Protein AF-A0A502Y7S0-F1 (afdb_monomer_lite)

Secondary structure (DSSP, 8-state):
-HHHHHHHHHHHHHHTT--EESSPPEE-TTS-EE--S-EE----HHHHHHHHHHHHHHHHHHHHHHHHHHHHHHHHHHHHHHHHHHHHHHHHHHHTT-------------------SSHHHHHHHHHHHHHTTT--

Radius of gyration: 35.12 Å; chains: 1; bounding box: 78×42×80 Å

pLDDT: mean 72.75, std 15.05, range [30.2, 90.56]

Structure (mmCIF, N/CA/C/O backbone):
data_AF-A0A502Y7S0-F1
#
_entry.id   AF-A0A502Y7S0-F1
#
loop_
_atom_site.group_PDB
_atom_site.id
_atom_site.type_symbol
_atom_site.label_atom_id
_atom_site.label_alt_id
_atom_site.label_comp_id
_atom_site.label_asym_id
_atom_site.label_entity_id
_atom_site.label_seq_id
_atom_site.pdbx_PDB_ins_code
_atom_site.Cartn_x
_atom_site.Cartn_y
_atom_site.Cartn_z
_atom_site.occupancy
_atom_site.B_iso_or_equiv
_atom_site.auth_seq_id
_atom_site.auth_comp_id
_atom_site.auth_asym_id
_atom_site.auth_atom_id
_atom_site.pdbx_PDB_model_num
ATOM 1 N N . VAL A 1 1 ? 11.944 17.940 -19.978 1.00 64.56 1 VAL A N 1
ATOM 2 C CA . VAL A 1 1 ? 11.799 17.324 -18.629 1.00 64.56 1 VAL A CA 1
ATOM 3 C C . VAL A 1 1 ? 10.606 16.369 -18.541 1.00 64.56 1 VAL A C 1
ATOM 5 O O . VAL A 1 1 ? 10.763 15.300 -17.972 1.00 64.56 1 VAL A O 1
ATOM 8 N N . LYS A 1 2 ? 9.449 16.694 -19.136 1.00 82.38 2 LYS A N 1
ATOM 9 C CA . LYS A 1 2 ? 8.222 15.876 -19.057 1.00 82.38 2 LYS A CA 1
ATOM 10 C C . LYS A 1 2 ? 8.365 14.436 -19.589 1.00 82.38 2 LYS A C 1
ATOM 12 O O . LYS A 1 2 ? 7.914 13.499 -18.940 1.00 82.38 2 LYS A O 1
ATOM 17 N N . GLU A 1 3 ? 9.060 14.241 -20.707 1.00 83.56 3 GLU A N 1
ATOM 18 C CA . GLU A 1 3 ? 9.340 12.894 -21.230 1.00 83.56 3 GLU A CA 1
ATOM 19 C C . GLU A 1 3 ? 10.250 12.084 -20.291 1.00 83.56 3 GLU A C 1
ATOM 21 O O . GLU A 1 3 ? 9.960 10.933 -19.986 1.00 83.56 3 GLU A O 1
ATOM 26 N N . ALA A 1 4 ? 11.290 12.709 -19.728 1.00 86.25 4 ALA A N 1
ATOM 27 C CA . ALA A 1 4 ? 12.189 12.049 -18.782 1.00 86.25 4 ALA A CA 1
ATOM 28 C C . ALA A 1 4 ? 11.460 11.567 -17.515 1.00 86.25 4 ALA A C 1
ATOM 30 O O . ALA A 1 4 ? 11.766 10.485 -17.020 1.00 86.25 4 ALA A O 1
ATOM 31 N N . SER A 1 5 ? 10.472 12.318 -17.010 1.00 89.00 5 SER A N 1
ATOM 32 C CA . SER A 1 5 ? 9.621 11.844 -15.907 1.00 89.00 5 SER A CA 1
ATOM 33 C C . SER A 1 5 ? 8.761 10.644 -16.308 1.00 89.00 5 SER A C 1
ATOM 35 O O . SER A 1 5 ? 8.707 9.669 -15.566 1.00 89.00 5 SER A O 1
ATOM 37 N N . ILE A 1 6 ? 8.165 10.672 -17.504 1.00 88.50 6 ILE A N 1
ATOM 38 C CA . ILE A 1 6 ? 7.307 9.595 -18.021 1.00 88.50 6 ILE A CA 1
ATOM 39 C C . ILE A 1 6 ? 8.115 8.296 -18.208 1.00 88.50 6 ILE A C 1
ATOM 41 O O . ILE A 1 6 ? 7.707 7.229 -17.746 1.00 88.50 6 ILE A O 1
ATOM 45 N N . VAL A 1 7 ? 9.318 8.394 -18.780 1.00 88.62 7 VAL A N 1
ATOM 46 C CA . VAL A 1 7 ? 10.242 7.260 -18.940 1.00 88.62 7 VAL A CA 1
ATOM 47 C C . VAL A 1 7 ? 10.799 6.785 -17.590 1.00 88.62 7 VAL A C 1
ATOM 49 O O . VAL A 1 7 ? 10.929 5.580 -17.366 1.00 88.62 7 VAL A O 1
ATOM 52 N N . SER A 1 8 ? 11.098 7.701 -16.660 1.00 88.50 8 SER A N 1
ATOM 53 C CA . SER A 1 8 ? 11.566 7.359 -15.307 1.00 88.50 8 SER A CA 1
ATOM 54 C C . SER A 1 8 ? 10.518 6.560 -14.534 1.00 88.50 8 SER A C 1
ATOM 56 O O . SER A 1 8 ? 10.842 5.541 -13.919 1.00 88.50 8 SER A O 1
ATOM 58 N N . ASP A 1 9 ? 9.257 6.981 -14.592 1.00 89.12 9 ASP A N 1
ATOM 59 C CA . ASP A 1 9 ? 8.168 6.301 -13.898 1.00 89.12 9 ASP A CA 1
ATOM 60 C C . ASP A 1 9 ? 7.853 4.948 -14.530 1.00 89.12 9 ASP A C 1
ATOM 62 O O . ASP A 1 9 ? 7.700 3.960 -13.808 1.00 89.12 9 ASP A O 1
ATOM 66 N N . TRP A 1 10 ? 7.876 4.849 -15.861 1.00 88.75 10 TRP A N 1
ATOM 67 C CA . TRP A 1 10 ? 7.808 3.560 -16.546 1.00 88.75 10 TRP A CA 1
ATOM 68 C C . TRP A 1 10 ? 8.941 2.617 -16.116 1.00 88.75 10 TRP A C 1
ATOM 70 O O . TRP A 1 10 ? 8.684 1.461 -15.779 1.00 88.75 10 TRP A O 1
ATOM 80 N N . SER A 1 11 ? 10.182 3.110 -16.050 1.00 86.19 11 SER A N 1
ATOM 81 C CA . SER A 1 11 ? 11.350 2.315 -15.652 1.00 86.19 11 SER A CA 1
ATOM 82 C C . SER A 1 11 ? 11.233 1.804 -14.212 1.00 86.19 11 SER A C 1
ATOM 84 O O . SER A 1 11 ? 11.467 0.623 -13.954 1.00 86.19 11 SER A O 1
ATOM 86 N N . LYS A 1 12 ? 10.771 2.645 -13.274 1.00 85.19 12 LYS A N 1
ATOM 87 C CA . LYS A 1 12 ? 10.501 2.231 -11.885 1.00 85.19 12 LYS A CA 1
ATOM 88 C C . LYS A 1 12 ? 9.439 1.136 -11.821 1.00 85.19 12 LYS A C 1
ATOM 90 O O . LYS A 1 12 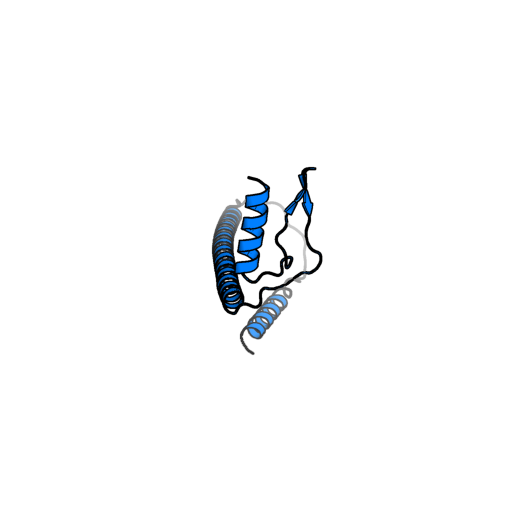? 9.645 0.131 -11.148 1.00 85.19 12 LYS A O 1
ATOM 95 N N . ARG A 1 13 ? 8.321 1.304 -12.532 1.00 82.94 13 ARG A N 1
ATOM 96 C CA . ARG A 1 13 ? 7.236 0.309 -12.584 1.00 82.94 13 ARG A CA 1
ATOM 97 C C . ARG A 1 13 ? 7.722 -1.009 -13.193 1.00 82.94 13 ARG A C 1
ATOM 99 O O . ARG A 1 13 ? 7.451 -2.080 -12.654 1.00 82.94 13 ARG A O 1
ATOM 106 N N . ARG A 1 14 ? 8.538 -0.936 -14.249 1.00 80.88 14 ARG A N 1
ATOM 107 C CA . ARG A 1 14 ? 9.204 -2.096 -14.859 1.00 80.88 14 ARG A CA 1
ATOM 108 C C . ARG A 1 14 ? 10.148 -2.798 -13.880 1.00 80.88 14 ARG A C 1
ATOM 110 O O . ARG A 1 14 ? 10.132 -4.023 -13.796 1.00 80.88 14 ARG A O 1
ATOM 117 N N . ALA A 1 15 ? 10.936 -2.039 -13.120 1.00 77.00 15 ALA A N 1
ATOM 118 C CA . ALA A 1 15 ? 11.869 -2.559 -12.121 1.00 77.00 15 ALA A CA 1
ATOM 119 C C . ALA A 1 15 ? 11.159 -3.211 -10.924 1.00 77.00 15 ALA A C 1
ATOM 121 O O . ALA A 1 15 ? 11.651 -4.202 -10.390 1.00 77.00 15 ALA A O 1
ATOM 122 N N . ARG A 1 16 ? 9.975 -2.715 -10.549 1.00 77.75 16 ARG A N 1
ATOM 123 C CA . ARG A 1 16 ? 9.082 -3.352 -9.565 1.00 77.75 16 ARG A CA 1
ATOM 124 C C . ARG A 1 16 ? 8.385 -4.606 -10.097 1.00 77.75 16 ARG A C 1
ATOM 126 O O . ARG A 1 16 ? 7.644 -5.247 -9.365 1.00 77.75 16 ARG A O 1
ATOM 133 N N . GLY A 1 17 ? 8.586 -4.956 -11.368 1.00 75.06 17 GLY A N 1
ATOM 134 C CA . GLY A 1 17 ? 7.917 -6.089 -11.993 1.00 75.06 17 GLY A CA 1
ATOM 135 C C . GLY A 1 17 ? 6.423 -5.858 -12.221 1.00 75.06 17 GLY A C 1
ATOM 136 O O . GLY A 1 17 ? 5.680 -6.834 -12.321 1.00 75.06 17 GLY A O 1
ATOM 137 N N . GLU A 1 18 ? 5.958 -4.607 -12.292 1.00 80.00 18 GLU A N 1
ATOM 138 C CA . GLU A 1 18 ? 4.585 -4.294 -12.693 1.00 80.00 18 GLU A CA 1
ATOM 139 C C . GLU A 1 18 ? 4.360 -4.629 -14.176 1.00 80.00 18 GLU A C 1
ATOM 141 O O . GLU A 1 18 ? 5.292 -4.725 -14.980 1.00 80.00 18 GLU A O 1
ATOM 146 N N . ARG A 1 19 ? 3.091 -4.797 -14.558 1.00 80.56 19 ARG A N 1
ATOM 147 C CA . ARG A 1 19 ? 2.704 -4.953 -15.961 1.00 80.56 19 ARG A CA 1
ATOM 148 C C . ARG A 1 19 ? 2.706 -3.574 -16.623 1.00 80.56 19 ARG A C 1
ATOM 150 O O . ARG A 1 19 ? 1.788 -2.788 -16.405 1.00 80.56 19 ARG A O 1
ATOM 157 N N . VAL A 1 20 ? 3.725 -3.302 -17.431 1.00 86.19 20 VAL A N 1
ATOM 158 C CA . VAL A 1 20 ? 3.908 -2.049 -18.183 1.00 86.19 20 VAL A CA 1
ATOM 159 C C . VAL A 1 20 ? 4.073 -2.338 -19.680 1.00 86.19 20 VAL A C 1
ATOM 161 O O . VAL A 1 20 ? 4.332 -3.488 -20.039 1.00 86.19 20 VAL A O 1
ATOM 164 N N . PRO A 1 21 ? 3.909 -1.354 -20.581 1.00 85.56 21 PRO A N 1
ATOM 165 C CA . PRO A 1 21 ? 4.268 -1.521 -21.990 1.00 85.56 21 PRO A CA 1
ATOM 166 C C . PRO A 1 21 ? 5.702 -2.056 -22.138 1.00 85.56 21 PRO A C 1
ATOM 168 O O . PRO A 1 21 ? 6.579 -1.677 -21.361 1.00 85.56 21 PRO A O 1
ATOM 171 N N . ILE A 1 22 ? 5.949 -2.968 -23.088 1.00 80.75 22 ILE A N 1
ATOM 172 C CA . ILE A 1 22 ? 7.293 -3.556 -23.291 1.00 80.75 22 ILE A CA 1
ATOM 173 C C . ILE A 1 22 ? 8.324 -2.488 -23.659 1.00 80.75 22 ILE A C 1
ATOM 175 O O . ILE A 1 22 ? 9.483 -2.583 -23.247 1.00 80.75 22 ILE A O 1
ATOM 179 N N . GLU A 1 23 ? 7.889 -1.486 -24.410 1.00 84.00 23 GLU A N 1
ATOM 180 C CA . GLU A 1 23 ? 8.690 -0.341 -24.816 1.00 84.00 23 GLU A CA 1
ATOM 181 C C . GLU A 1 23 ? 8.349 0.870 -23.942 1.00 84.00 23 GLU A C 1
ATOM 183 O O . GLU A 1 23 ? 7.200 0.999 -23.503 1.00 84.00 23 GLU A O 1
ATOM 188 N N . PRO A 1 24 ? 9.332 1.736 -23.640 1.00 88.00 24 PRO A N 1
ATOM 189 C CA . PRO A 1 24 ? 9.076 2.940 -22.869 1.00 88.00 24 PRO A CA 1
ATOM 190 C C . PRO A 1 24 ? 8.123 3.877 -23.627 1.00 88.00 24 PRO A C 1
ATOM 192 O O . PRO A 1 24 ? 8.235 3.999 -24.846 1.00 88.00 24 PRO A O 1
ATOM 195 N N . PRO A 1 25 ? 7.212 4.564 -22.920 1.00 90.12 25 PRO A N 1
ATOM 196 C CA . PRO A 1 25 ? 6.403 5.627 -23.502 1.00 90.12 25 PRO A CA 1
ATOM 197 C C . PRO A 1 25 ? 7.284 6.763 -24.031 1.00 90.12 25 PRO A C 1
ATOM 199 O O . PRO A 1 25 ? 8.228 7.179 -23.355 1.00 90.12 25 PRO A O 1
ATOM 202 N N . SER A 1 26 ? 6.947 7.284 -25.208 1.00 89.75 26 SER A N 1
ATOM 203 C CA . SER A 1 26 ? 7.600 8.450 -25.811 1.00 89.75 26 SER A CA 1
ATOM 204 C C . SER A 1 26 ? 6.626 9.618 -25.920 1.00 89.75 26 SER A C 1
ATOM 206 O O . SER A 1 26 ? 5.407 9.427 -25.980 1.00 89.75 26 SER A O 1
ATOM 208 N N . MET A 1 27 ? 7.155 10.842 -25.911 1.00 90.56 27 MET A N 1
ATOM 209 C CA . MET A 1 27 ? 6.341 12.043 -26.097 1.00 90.56 27 MET A CA 1
ATOM 210 C C . MET A 1 27 ? 6.482 12.544 -27.535 1.00 90.56 27 MET A C 1
ATOM 212 O O . MET A 1 27 ? 7.584 12.806 -28.009 1.00 90.56 27 MET A O 1
ATOM 216 N N . ASN A 1 28 ? 5.358 12.688 -28.228 1.00 87.44 28 ASN A N 1
ATOM 217 C CA . ASN A 1 28 ? 5.306 13.232 -29.578 1.00 87.44 28 ASN A CA 1
ATOM 218 C C . ASN A 1 28 ? 5.509 14.759 -29.557 1.00 87.44 28 ASN A C 1
ATOM 220 O O . ASN A 1 28 ? 5.368 15.422 -28.524 1.00 87.44 28 ASN A O 1
ATOM 224 N N . SER A 1 29 ? 5.813 15.341 -30.718 1.00 85.81 29 SER A N 1
ATOM 225 C CA . SER A 1 29 ? 6.034 16.788 -30.874 1.00 85.81 29 SER A CA 1
ATOM 226 C C . SER A 1 29 ? 4.789 17.640 -30.601 1.00 85.81 29 SER A C 1
ATOM 228 O O . SER A 1 29 ? 4.916 18.815 -30.265 1.00 85.81 29 SER A O 1
ATOM 230 N N . ASP A 1 30 ? 3.599 17.049 -30.699 1.00 88.00 30 ASP A N 1
ATOM 231 C CA . ASP A 1 30 ? 2.307 17.648 -30.344 1.00 88.00 30 ASP A CA 1
ATOM 232 C C . ASP A 1 30 ? 1.989 17.557 -28.835 1.00 88.00 30 ASP A C 1
ATOM 234 O O . ASP A 1 30 ? 0.950 18.032 -28.379 1.00 88.00 30 ASP A O 1
ATOM 238 N N . GLY A 1 31 ? 2.886 16.960 -28.041 1.00 82.88 31 GLY A N 1
ATOM 239 C CA . GLY A 1 31 ? 2.732 16.772 -26.600 1.00 82.88 31 GLY A CA 1
ATOM 240 C C . GLY A 1 31 ? 1.890 15.559 -26.194 1.00 82.88 31 GLY A C 1
ATOM 241 O O . GLY A 1 31 ? 1.677 15.364 -24.992 1.00 82.88 31 GLY A O 1
ATOM 242 N N . SER A 1 32 ? 1.426 14.743 -27.147 1.00 86.12 32 SER A N 1
ATOM 243 C CA . SER A 1 32 ? 0.757 13.468 -26.871 1.00 86.12 32 SER A CA 1
ATOM 244 C C . SER A 1 32 ? 1.763 12.381 -26.465 1.00 86.12 32 SER A C 1
ATOM 246 O O . SER A 1 32 ? 2.955 12.472 -26.762 1.00 86.12 32 SER A O 1
ATOM 248 N N . VAL A 1 33 ? 1.305 11.362 -25.733 1.00 87.44 33 VAL A N 1
ATOM 249 C CA . VAL A 1 33 ? 2.143 10.234 -25.290 1.00 87.44 33 VAL A CA 1
ATOM 250 C C . VAL A 1 33 ? 1.803 9.011 -26.128 1.00 87.44 33 VAL A C 1
ATOM 252 O O . VAL A 1 33 ? 0.640 8.612 -26.189 1.00 87.44 33 VAL A O 1
ATOM 255 N N . THR 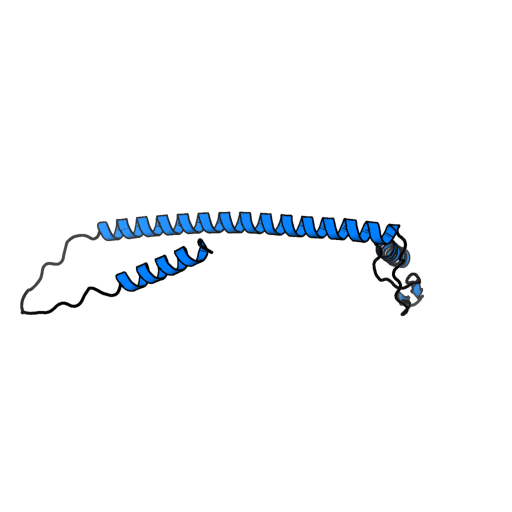A 1 34 ? 2.816 8.403 -26.740 1.00 85.50 34 THR A N 1
ATOM 256 C CA . THR A 1 34 ? 2.671 7.135 -27.456 1.00 85.50 34 THR A CA 1
ATOM 257 C C . THR A 1 34 ? 3.046 5.994 -26.522 1.00 85.50 34 THR A C 1
ATOM 259 O O . THR A 1 34 ? 4.187 5.890 -26.071 1.00 85.50 34 THR A O 1
ATOM 262 N N . GLU A 1 35 ? 2.083 5.120 -26.238 1.00 85.00 35 GLU A N 1
ATOM 263 C CA . GLU A 1 35 ? 2.296 3.897 -25.466 1.00 85.00 35 GLU A CA 1
ATOM 264 C C . GLU A 1 35 ? 2.120 2.666 -26.355 1.00 85.00 35 GLU A C 1
ATOM 266 O O . GLU A 1 35 ? 1.255 2.617 -27.229 1.00 85.00 35 GLU A O 1
ATOM 271 N N . THR A 1 36 ? 2.926 1.634 -26.112 1.00 82.06 36 THR A N 1
ATOM 272 C CA . THR A 1 36 ? 2.817 0.372 -26.849 1.00 82.06 36 THR A CA 1
ATOM 273 C C . THR A 1 36 ? 1.724 -0.518 -26.253 1.00 82.06 36 THR A C 1
ATOM 275 O O . THR A 1 36 ? 1.755 -0.842 -25.067 1.00 82.06 36 THR A O 1
ATOM 278 N N . THR A 1 37 ? 0.800 -1.010 -27.087 1.00 77.38 37 THR A N 1
ATOM 279 C CA . THR A 1 37 ? -0.329 -1.876 -26.676 1.00 77.38 37 THR A CA 1
ATOM 280 C C . THR A 1 37 ? 0.117 -3.222 -26.095 1.00 77.38 37 THR A C 1
ATOM 282 O O . THR A 1 37 ? -0.589 -3.852 -25.302 1.00 77.38 37 THR A O 1
ATOM 285 N N . ARG A 1 38 ? 1.303 -3.700 -26.488 1.00 75.19 38 ARG A N 1
ATOM 286 C CA . ARG A 1 38 ? 1.878 -4.946 -25.980 1.00 75.19 38 ARG A CA 1
ATOM 287 C C . ARG A 1 38 ? 2.423 -4.725 -24.569 1.00 75.19 38 ARG A C 1
ATOM 289 O O . ARG A 1 38 ? 3.535 -4.239 -24.370 1.00 75.19 38 ARG A O 1
ATOM 296 N N . MET A 1 39 ? 1.624 -5.139 -23.594 1.00 79.50 39 MET A N 1
ATOM 297 C CA . MET A 1 39 ? 1.994 -5.140 -22.183 1.00 79.50 39 MET A CA 1
ATOM 298 C C . MET A 1 39 ? 2.931 -6.308 -21.880 1.00 79.50 39 MET A C 1
ATOM 300 O O . MET A 1 39 ? 2.626 -7.452 -22.213 1.00 79.50 39 MET A O 1
ATOM 304 N N . GLY A 1 40 ? 4.037 -6.033 -21.199 1.00 69.94 40 GLY A N 1
ATOM 305 C CA . GLY A 1 40 ? 4.974 -7.042 -20.730 1.00 69.94 40 GLY A CA 1
ATOM 306 C C . GLY A 1 40 ? 5.276 -6.865 -19.253 1.00 69.94 40 GLY A C 1
ATOM 307 O O . GLY A 1 40 ? 5.448 -5.758 -18.747 1.00 69.94 40 GLY A O 1
ATOM 308 N N . ARG A 1 41 ? 5.378 -7.984 -18.544 1.00 71.19 41 ARG A N 1
ATOM 309 C CA . ARG A 1 41 ? 6.114 -8.015 -17.288 1.00 71.19 41 ARG A CA 1
ATOM 310 C C . ARG A 1 41 ? 7.557 -8.321 -17.672 1.00 71.19 41 ARG A C 1
ATOM 312 O O . ARG A 1 41 ? 7.793 -9.299 -18.377 1.00 71.19 41 ARG A O 1
ATOM 319 N N . ILE A 1 42 ? 8.527 -7.507 -17.248 1.00 61.62 42 ILE A N 1
ATOM 320 C CA . ILE A 1 42 ? 9.888 -8.042 -17.186 1.00 61.62 42 ILE A CA 1
ATOM 321 C C . ILE A 1 42 ? 9.837 -9.090 -16.077 1.00 61.62 42 ILE A C 1
ATOM 323 O O . ILE A 1 42 ? 9.848 -8.780 -14.890 1.00 61.62 42 ILE A O 1
ATOM 327 N N . ASP A 1 43 ? 9.732 -10.349 -16.482 1.00 58.09 43 ASP A N 1
ATOM 328 C CA . ASP A 1 43 ? 9.855 -11.523 -15.625 1.00 58.09 43 ASP A CA 1
ATOM 329 C C . ASP A 1 43 ? 11.311 -11.735 -15.175 1.00 58.09 43 ASP A C 1
ATOM 331 O O . ASP A 1 43 ? 11.784 -12.868 -15.040 1.00 58.09 43 ASP A O 1
ATOM 335 N N . SER A 1 44 ? 12.050 -10.647 -14.920 1.00 60.91 44 SER A N 1
ATOM 336 C CA . SER A 1 44 ? 13.363 -10.760 -14.309 1.00 60.91 44 SER A CA 1
ATOM 337 C C . SER A 1 44 ? 13.180 -11.241 -12.864 1.00 60.91 44 SER A C 1
ATOM 339 O O . SER A 1 44 ? 12.288 -10.770 -12.147 1.00 60.91 44 SER A O 1
ATOM 341 N N . PRO A 1 45 ? 14.024 -12.171 -12.386 1.00 62.06 45 PRO A N 1
ATOM 342 C CA . PRO A 1 45 ? 14.004 -12.610 -10.993 1.00 62.06 45 PRO A CA 1
ATOM 343 C C . PRO A 1 45 ? 14.086 -11.448 -9.988 1.00 62.06 45 PRO A C 1
ATOM 345 O O . PRO A 1 45 ? 13.553 -11.554 -8.887 1.00 62.06 45 PRO A O 1
ATOM 348 N N . ALA A 1 46 ? 14.718 -10.333 -10.372 1.00 61.91 46 ALA A N 1
ATOM 349 C CA . ALA A 1 46 ? 14.813 -9.123 -9.562 1.00 61.91 46 ALA A CA 1
ATOM 350 C C . ALA A 1 46 ? 13.464 -8.391 -9.418 1.00 61.91 46 ALA A C 1
ATOM 352 O O . ALA A 1 46 ? 13.094 -8.031 -8.301 1.00 61.91 46 ALA A O 1
ATOM 353 N N . GLY A 1 47 ? 12.694 -8.240 -10.504 1.00 58.22 47 GLY A N 1
ATOM 354 C CA . GLY A 1 47 ? 11.383 -7.580 -10.465 1.00 58.22 47 GLY A CA 1
ATOM 355 C C . GLY A 1 47 ? 10.356 -8.347 -9.632 1.00 58.22 47 GLY A C 1
ATOM 356 O O . GLY A 1 47 ? 9.615 -7.751 -8.857 1.00 58.22 47 GLY A O 1
ATOM 357 N N . ARG A 1 48 ? 10.376 -9.687 -9.695 1.00 65.00 48 ARG A N 1
ATOM 358 C CA . ARG A 1 48 ? 9.530 -10.534 -8.833 1.00 65.00 48 ARG A CA 1
ATOM 359 C C . ARG A 1 48 ? 9.873 -10.402 -7.347 1.00 65.00 48 ARG A C 1
ATOM 361 O O . ARG A 1 48 ? 8.968 -10.372 -6.520 1.00 65.00 48 ARG A O 1
ATOM 368 N N . LYS A 1 49 ? 11.162 -10.302 -7.004 1.00 65.50 49 LYS A N 1
ATOM 369 C CA . LYS A 1 49 ? 11.608 -10.120 -5.612 1.00 65.50 49 LYS A CA 1
ATOM 370 C C . LYS A 1 49 ? 11.172 -8.767 -5.048 1.00 65.50 49 LYS A C 1
ATOM 372 O O . LYS A 1 49 ? 10.695 -8.722 -3.922 1.00 65.50 49 LYS A O 1
ATOM 377 N N . MET A 1 50 ? 11.272 -7.693 -5.830 1.00 64.56 50 MET A N 1
ATOM 378 C CA . MET A 1 50 ? 10.802 -6.372 -5.397 1.00 64.56 50 MET A CA 1
ATOM 379 C C . MET A 1 50 ? 9.278 -6.314 -5.253 1.00 64.56 50 MET A C 1
ATOM 381 O O . MET A 1 50 ? 8.801 -5.824 -4.236 1.00 64.56 50 MET A O 1
ATOM 385 N N . ALA A 1 51 ? 8.519 -6.896 -6.190 1.00 67.31 51 ALA A N 1
ATOM 386 C CA . ALA A 1 51 ? 7.062 -7.001 -6.066 1.00 67.31 51 ALA A CA 1
ATOM 387 C C . ALA A 1 51 ? 6.633 -7.741 -4.788 1.00 67.31 51 ALA A C 1
ATOM 389 O O . ALA A 1 51 ? 5.682 -7.333 -4.129 1.00 67.31 51 ALA A O 1
ATOM 390 N N . ALA A 1 52 ? 7.340 -8.817 -4.429 1.00 71.81 52 ALA A N 1
ATOM 391 C CA . ALA A 1 52 ? 7.070 -9.560 -3.202 1.00 71.81 52 ALA A CA 1
ATOM 392 C C . ALA A 1 52 ? 7.370 -8.724 -1.945 1.00 71.81 52 ALA A C 1
ATOM 394 O O . ALA A 1 52 ? 6.552 -8.688 -1.030 1.00 71.81 52 ALA A O 1
ATOM 395 N N . ILE A 1 53 ? 8.498 -8.006 -1.928 1.00 74.06 53 ILE A N 1
ATOM 396 C CA . ILE A 1 53 ? 8.884 -7.128 -0.813 1.00 74.06 53 ILE A CA 1
ATOM 397 C C . ILE A 1 53 ? 7.884 -5.976 -0.643 1.00 74.06 53 ILE A C 1
ATOM 399 O O . ILE A 1 53 ? 7.505 -5.646 0.481 1.00 74.06 53 ILE A O 1
ATOM 403 N N . ASP A 1 54 ? 7.445 -5.359 -1.738 1.00 73.94 54 ASP A N 1
ATOM 404 C CA . ASP A 1 54 ? 6.495 -4.248 -1.685 1.00 73.94 54 ASP A CA 1
ATOM 405 C C . ASP A 1 54 ? 5.090 -4.730 -1.286 1.00 73.94 54 ASP A C 1
ATOM 407 O O . ASP A 1 54 ? 4.441 -4.086 -0.461 1.00 73.94 54 ASP A O 1
ATOM 411 N N . ALA A 1 55 ? 4.657 -5.905 -1.758 1.00 72.69 55 ALA A N 1
ATOM 412 C CA . ALA A 1 55 ? 3.404 -6.524 -1.322 1.00 72.69 55 ALA A CA 1
ATOM 413 C C . ALA A 1 55 ? 3.406 -6.854 0.184 1.00 72.69 55 ALA A C 1
ATOM 415 O O . ALA A 1 55 ? 2.404 -6.642 0.868 1.00 72.69 55 ALA A O 1
ATOM 416 N N . GLU A 1 56 ? 4.533 -7.321 0.726 1.00 71.38 56 GLU A N 1
ATOM 417 C CA . GLU A 1 56 ? 4.680 -7.595 2.159 1.00 71.38 56 GLU A CA 1
ATOM 418 C C . GLU A 1 56 ? 4.658 -6.302 2.993 1.00 71.38 56 GLU A C 1
ATOM 420 O O . GLU A 1 56 ? 3.986 -6.225 4.025 1.00 71.38 56 GLU A O 1
ATOM 425 N N . LYS A 1 57 ? 5.324 -5.241 2.518 1.00 78.00 57 LYS A N 1
ATOM 426 C CA . LYS A 1 57 ? 5.298 -3.919 3.162 1.00 78.00 57 LYS A CA 1
ATOM 427 C C . LYS A 1 57 ? 3.910 -3.289 3.143 1.00 78.00 57 LYS A C 1
ATOM 429 O O . LYS A 1 57 ? 3.492 -2.733 4.157 1.00 78.00 57 LYS A O 1
ATOM 434 N N . GLU A 1 58 ? 3.181 -3.381 2.034 1.00 70.88 58 GLU A N 1
ATOM 435 C CA . GLU A 1 58 ? 1.802 -2.892 1.965 1.00 70.88 58 GLU A CA 1
ATOM 436 C C . GLU A 1 58 ? 0.862 -3.688 2.872 1.00 70.88 58 GLU A C 1
ATOM 438 O O . GLU A 1 58 ? 0.011 -3.093 3.537 1.00 70.88 58 GLU A O 1
ATOM 443 N N . ALA A 1 59 ? 1.025 -5.012 2.955 1.00 79.44 59 ALA A N 1
ATOM 444 C CA . ALA A 1 59 ? 0.251 -5.837 3.877 1.00 79.44 59 ALA A CA 1
ATOM 445 C C . ALA A 1 59 ? 0.518 -5.442 5.338 1.00 79.44 59 ALA A C 1
ATOM 447 O O . ALA A 1 59 ? -0.421 -5.264 6.117 1.00 79.44 59 ALA A O 1
ATOM 448 N N . LYS A 1 60 ? 1.789 -5.222 5.696 1.00 81.81 60 LYS A N 1
ATOM 449 C CA . LYS A 1 60 ? 2.175 -4.772 7.036 1.00 81.81 60 LYS A CA 1
ATOM 450 C C . LYS A 1 60 ? 1.630 -3.379 7.354 1.00 81.81 60 LYS A C 1
ATOM 452 O O . LYS A 1 60 ? 1.070 -3.183 8.429 1.00 81.81 60 LYS A O 1
ATOM 457 N N . ARG A 1 61 ? 1.715 -2.439 6.411 1.00 84.88 61 ARG A N 1
ATOM 458 C CA . ARG A 1 61 ? 1.178 -1.083 6.580 1.00 84.88 61 ARG A CA 1
ATOM 459 C C . ARG A 1 61 ? -0.343 -1.094 6.760 1.00 84.88 61 ARG A C 1
ATOM 461 O O . ARG A 1 61 ? -0.838 -0.436 7.667 1.00 84.88 61 ARG A O 1
ATOM 468 N N . LYS A 1 62 ? -1.084 -1.887 5.975 1.00 79.00 62 LYS A N 1
ATOM 469 C CA . LYS A 1 62 ? -2.540 -2.048 6.154 1.00 79.00 62 LYS A CA 1
ATOM 470 C C . LYS A 1 62 ? -2.887 -2.660 7.513 1.00 79.00 62 LYS A C 1
ATOM 472 O O . LYS A 1 62 ? -3.851 -2.233 8.141 1.00 79.00 62 LYS A O 1
ATOM 477 N N . ALA A 1 63 ? -2.101 -3.626 7.989 1.00 80.88 63 ALA A N 1
ATOM 478 C CA . ALA A 1 63 ? -2.298 -4.214 9.312 1.00 80.88 63 ALA A CA 1
ATOM 479 C C . ALA A 1 63 ? -2.018 -3.211 10.449 1.00 80.88 63 ALA A C 1
ATOM 481 O O . ALA A 1 63 ? -2.743 -3.187 11.445 1.00 80.88 63 ALA A O 1
ATOM 482 N N . GLU A 1 64 ? -0.995 -2.366 10.307 1.00 78.12 64 GLU A N 1
ATOM 483 C CA . GLU A 1 64 ? -0.685 -1.299 11.267 1.00 78.12 64 GLU A CA 1
ATOM 484 C C . GLU A 1 64 ? -1.750 -0.190 11.260 1.00 78.12 64 GLU A C 1
ATOM 486 O O . GLU A 1 64 ? -2.221 0.198 12.328 1.00 78.12 64 GLU A O 1
ATOM 491 N N . GLU A 1 65 ? -2.212 0.250 10.086 1.00 81.81 65 GLU A N 1
ATOM 492 C CA . GLU A 1 65 ? -3.306 1.225 9.950 1.00 81.81 65 GLU A CA 1
ATOM 493 C C . GLU A 1 65 ? -4.612 0.704 10.579 1.00 81.81 65 GLU A C 1
ATOM 495 O O . GLU A 1 65 ? -5.273 1.425 11.326 1.00 81.81 65 GLU A O 1
ATOM 500 N N . GLN A 1 66 ? -4.957 -0.572 10.373 1.00 81.56 66 GLN A N 1
ATOM 501 C CA . GLN A 1 66 ? -6.128 -1.182 11.015 1.00 81.56 66 GLN A CA 1
ATOM 502 C C . GLN A 1 66 ? -5.980 -1.293 12.536 1.00 81.56 66 GLN A C 1
ATOM 504 O O . GLN A 1 66 ? -6.952 -1.088 13.265 1.00 81.56 66 GLN A O 1
ATOM 509 N N . ARG A 1 67 ? -4.774 -1.582 13.043 1.00 82.94 67 ARG A N 1
ATOM 510 C CA . ARG A 1 67 ? -4.523 -1.593 14.491 1.00 82.94 67 ARG A CA 1
ATOM 511 C C . ARG A 1 67 ? -4.676 -0.210 15.108 1.00 82.94 67 ARG A C 1
ATOM 513 O O . ARG A 1 67 ? -5.267 -0.102 16.178 1.00 82.94 67 ARG A O 1
ATOM 520 N N . LEU A 1 68 ? -4.177 0.832 14.449 1.00 82.44 68 LEU A N 1
ATOM 521 C CA . LEU A 1 68 ? -4.327 2.207 14.924 1.00 82.44 68 LEU A CA 1
ATOM 522 C C . LEU A 1 68 ? -5.800 2.633 14.933 1.00 82.44 68 LEU A C 1
ATOM 524 O O . LEU A 1 68 ? -6.283 3.095 15.966 1.00 82.44 68 LEU A O 1
ATOM 528 N N . ALA A 1 69 ? -6.540 2.353 13.857 1.00 84.06 69 ALA A N 1
ATOM 529 C CA . ALA A 1 69 ? -7.977 2.619 13.792 1.00 84.06 69 ALA A CA 1
ATOM 530 C C . ALA A 1 69 ? -8.764 1.871 14.888 1.00 84.06 69 ALA A C 1
ATOM 532 O O . ALA A 1 69 ? -9.663 2.436 15.510 1.00 84.06 69 ALA A O 1
ATOM 533 N N . ALA A 1 70 ? -8.401 0.619 15.189 1.00 85.56 70 ALA A N 1
ATOM 534 C CA . ALA A 1 70 ? -9.028 -0.146 16.266 1.00 85.56 70 ALA A CA 1
ATOM 535 C C . ALA A 1 70 ? -8.734 0.439 17.660 1.00 85.56 70 ALA A C 1
ATOM 537 O O . ALA A 1 70 ? -9.615 0.461 18.521 1.00 85.56 70 ALA A O 1
ATOM 538 N N . ILE A 1 71 ? -7.515 0.939 17.895 1.00 87.88 71 ILE A N 1
ATOM 539 C CA . ILE A 1 71 ? -7.142 1.590 19.160 1.00 87.88 71 ILE A CA 1
ATOM 540 C C . ILE A 1 71 ? -7.912 2.904 19.343 1.00 87.88 71 ILE A C 1
ATOM 542 O O . ILE A 1 71 ? -8.378 3.188 20.449 1.00 87.88 71 ILE A O 1
ATOM 546 N N . GLU A 1 72 ? -8.072 3.694 18.283 1.00 81.38 72 GLU A N 1
ATOM 547 C CA . GLU A 1 72 ? -8.842 4.941 18.324 1.00 81.38 72 GLU A CA 1
ATOM 548 C C . GLU A 1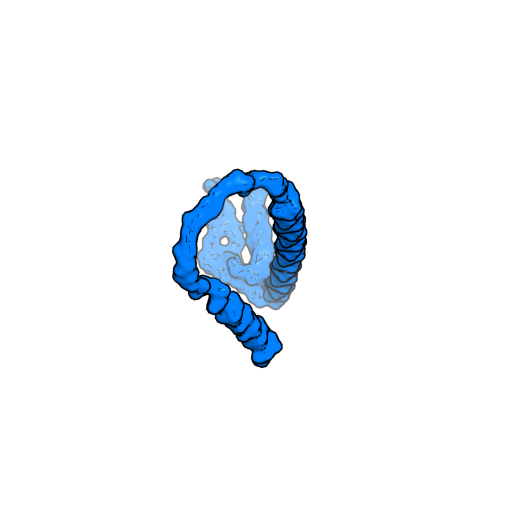 72 ? -10.334 4.685 18.547 1.00 81.38 72 GLU A C 1
ATOM 550 O O . GLU A 1 72 ? -10.927 5.288 19.443 1.00 81.38 72 GLU A O 1
ATOM 555 N N . ALA A 1 73 ? -10.921 3.714 17.842 1.00 85.19 73 ALA A N 1
ATOM 556 C CA . ALA A 1 73 ? -12.307 3.306 18.062 1.00 85.19 73 ALA A CA 1
ATOM 557 C C . ALA A 1 73 ? -12.539 2.805 19.501 1.00 85.19 73 ALA A C 1
ATOM 559 O O . ALA A 1 73 ? -13.534 3.158 20.137 1.00 85.19 73 ALA A O 1
ATOM 560 N N . ALA A 1 74 ? -11.597 2.037 20.061 1.00 86.88 74 ALA A N 1
ATOM 561 C CA . ALA A 1 74 ? -11.682 1.563 21.440 1.00 86.88 74 ALA A CA 1
ATOM 562 C C . ALA A 1 74 ? -11.570 2.699 22.473 1.00 86.88 74 ALA A C 1
ATOM 564 O O . ALA A 1 74 ? -12.219 2.643 23.522 1.00 86.88 74 ALA A O 1
ATOM 565 N N . LYS A 1 75 ? -10.762 3.733 22.204 1.00 90.31 75 LYS A N 1
ATOM 566 C CA . LYS A 1 75 ? -10.685 4.930 23.058 1.00 90.31 75 LYS A CA 1
ATOM 567 C C . LYS A 1 75 ? -11.983 5.737 23.000 1.00 90.31 75 LYS A C 1
ATOM 569 O O . LYS A 1 75 ? -12.524 6.046 24.060 1.00 90.31 75 LYS A O 1
ATOM 574 N N . ALA A 1 76 ? -12.519 5.977 21.804 1.00 83.69 76 ALA A N 1
ATOM 575 C CA . ALA A 1 76 ? -13.780 6.693 21.618 1.00 83.69 76 ALA A CA 1
ATOM 576 C C . ALA A 1 76 ? -14.960 5.978 22.304 1.00 83.69 76 ALA A C 1
ATOM 578 O O . ALA A 1 76 ? -15.738 6.606 23.022 1.00 83.69 76 ALA A O 1
ATOM 579 N N . ALA A 1 77 ? -15.049 4.649 22.182 1.00 85.88 77 ALA A N 1
ATOM 580 C CA . ALA A 1 77 ? -16.087 3.864 22.851 1.00 85.88 77 ALA A CA 1
ATOM 581 C C . ALA A 1 77 ? -15.986 3.932 24.388 1.00 85.88 77 ALA A C 1
ATOM 583 O O . ALA A 1 77 ? -16.998 4.054 25.077 1.00 85.88 77 ALA A O 1
ATOM 584 N N . LYS A 1 78 ? -14.766 3.900 24.948 1.00 87.12 78 LYS A N 1
ATOM 585 C CA . LYS A 1 78 ? -14.560 4.048 26.400 1.00 87.12 78 LYS A CA 1
ATOM 586 C C . LYS A 1 78 ? -14.954 5.433 26.911 1.00 87.12 78 LYS A C 1
ATOM 588 O O . LYS A 1 78 ? -15.417 5.543 28.043 1.00 87.12 78 LYS A O 1
ATOM 593 N N . GLU A 1 79 ? -14.750 6.477 26.120 1.00 78.88 79 GLU A N 1
ATOM 594 C CA . GLU A 1 79 ? -15.114 7.844 26.493 1.00 78.88 79 GLU A CA 1
ATOM 595 C C . GLU A 1 79 ? -16.634 8.054 26.448 1.00 78.88 79 GLU A C 1
ATOM 597 O O . GLU A 1 79 ? -17.20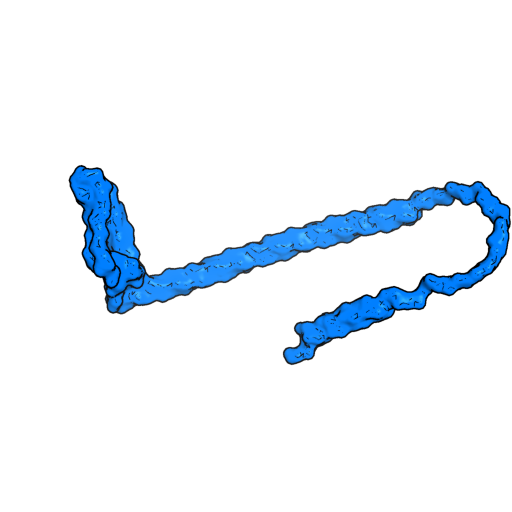9 8.577 27.403 1.00 78.88 79 GLU A O 1
ATOM 602 N N . GLN A 1 80 ? -17.307 7.514 25.428 1.00 78.31 80 GLN A N 1
ATOM 603 C CA . GLN A 1 80 ? -18.771 7.506 25.350 1.00 78.31 80 GLN A CA 1
ATOM 604 C C . GLN A 1 80 ? -19.415 6.709 26.491 1.00 78.31 80 GLN A C 1
ATOM 606 O O . GLN A 1 80 ? -20.372 7.180 27.101 1.00 78.31 80 GLN A O 1
ATOM 611 N N . ALA A 1 81 ? -18.860 5.545 26.843 1.00 84.31 81 ALA A N 1
ATOM 612 C CA . ALA A 1 81 ? -19.355 4.750 27.967 1.00 84.31 81 ALA A CA 1
ATOM 613 C C . ALA A 1 81 ? -19.225 5.495 29.309 1.00 84.31 81 ALA A C 1
ATOM 615 O O . ALA A 1 81 ? -20.120 5.428 30.150 1.00 84.31 81 ALA A O 1
ATOM 616 N N . LYS A 1 82 ? -18.134 6.247 29.512 1.00 84.81 82 LYS A N 1
ATOM 617 C CA . LYS A 1 82 ? -17.969 7.095 30.704 1.00 84.81 82 LYS A CA 1
ATOM 618 C C . LYS A 1 82 ? -18.975 8.245 30.729 1.00 84.81 82 LYS A C 1
ATOM 620 O O . LYS A 1 82 ? -19.531 8.518 31.788 1.00 84.81 82 LYS A O 1
ATOM 625 N N . ALA A 1 83 ? -19.226 8.888 29.590 1.00 83.00 83 ALA A N 1
ATOM 626 C CA . ALA A 1 83 ? -20.210 9.964 29.490 1.00 83.00 83 ALA A CA 1
ATOM 627 C C . ALA A 1 83 ? -21.636 9.467 29.785 1.00 83.00 83 ALA A C 1
ATOM 629 O O . ALA A 1 83 ? -22.353 10.096 30.559 1.00 83.00 83 ALA A O 1
ATOM 630 N N . GLN A 1 84 ? -22.019 8.302 29.253 1.00 80.44 84 GLN A N 1
ATOM 631 C CA . GLN A 1 84 ? -23.319 7.682 29.535 1.00 80.44 84 GLN A CA 1
ATOM 632 C C . GLN A 1 84 ? -23.462 7.299 31.014 1.00 80.44 84 GLN A C 1
ATOM 634 O O . GLN A 1 84 ? -24.474 7.613 31.630 1.00 80.44 84 GLN A O 1
ATOM 639 N N . ALA A 1 85 ? -22.422 6.718 31.620 1.00 83.81 85 ALA A N 1
ATOM 640 C CA . ALA A 1 85 ? -22.444 6.361 33.039 1.00 83.81 85 ALA A CA 1
ATOM 641 C C . ALA A 1 85 ? -22.539 7.584 33.973 1.00 83.81 85 ALA A C 1
ATOM 643 O O . ALA A 1 85 ? -23.102 7.488 35.065 1.00 83.81 85 ALA A O 1
ATOM 644 N N . LEU A 1 86 ? -21.978 8.733 33.580 1.00 78.25 86 LEU A N 1
ATOM 645 C CA . LEU A 1 86 ? -22.129 9.986 34.326 1.00 78.25 86 LEU A CA 1
ATOM 646 C C . LEU A 1 86 ? -23.538 10.565 34.163 1.00 78.25 86 LEU A C 1
ATOM 648 O O . LEU A 1 86 ? -24.146 10.937 35.164 1.00 78.25 86 LEU A O 1
ATOM 652 N N . ALA A 1 87 ? -24.085 10.549 32.946 1.00 78.75 87 ALA A N 1
ATOM 653 C CA . ALA A 1 87 ? -25.447 11.002 32.677 1.00 78.75 87 ALA A CA 1
ATOM 654 C C . ALA A 1 87 ? -26.503 10.161 33.419 1.00 78.75 87 ALA A C 1
ATOM 656 O O . ALA A 1 87 ? -27.424 10.715 34.014 1.00 78.75 87 ALA A O 1
ATOM 657 N N . GLU A 1 88 ? -26.348 8.834 33.469 1.00 77.19 88 GLU A N 1
ATOM 658 C CA . GLU A 1 88 ? -27.238 7.954 34.242 1.00 77.19 88 GLU A CA 1
ATOM 659 C C . GLU A 1 88 ? -27.134 8.200 35.751 1.00 77.19 88 GLU A C 1
ATOM 661 O O . GLU A 1 88 ? -28.148 8.217 36.450 1.00 77.19 88 GLU A O 1
ATOM 666 N N . LYS A 1 89 ? -25.924 8.444 36.273 1.00 77.06 89 LYS A N 1
ATOM 667 C CA . LYS A 1 89 ? -25.735 8.784 37.691 1.00 77.06 89 LYS A CA 1
ATOM 668 C C . LYS A 1 89 ? -26.360 10.126 38.055 1.00 77.06 89 LYS A C 1
ATOM 670 O O . LYS A 1 89 ? -26.920 10.247 39.143 1.00 77.06 89 LYS A O 1
ATOM 675 N N . GLU A 1 90 ? -26.275 11.122 37.179 1.00 75.12 90 GLU A N 1
ATOM 676 C CA . GLU A 1 90 ? -26.918 12.423 37.384 1.00 75.12 90 GLU A CA 1
ATOM 677 C C . GLU A 1 90 ? -28.442 12.325 37.281 1.00 75.12 90 GLU A C 1
ATOM 679 O O . GLU A 1 90 ? -29.138 12.861 38.144 1.00 75.12 90 GLU A O 1
ATOM 684 N N . ALA A 1 91 ? -28.964 11.562 36.317 1.00 73.75 91 ALA A N 1
ATOM 685 C CA . ALA A 1 91 ? -30.394 11.292 36.195 1.00 73.75 91 ALA A CA 1
ATOM 686 C C . ALA A 1 91 ? -30.950 10.552 37.428 1.00 73.75 91 ALA A C 1
ATOM 688 O O . ALA A 1 91 ? -31.989 10.939 37.964 1.00 73.75 91 ALA A O 1
ATOM 689 N N . ALA A 1 92 ? -30.230 9.552 37.949 1.00 74.12 92 ALA A N 1
ATOM 690 C CA . ALA A 1 92 ? -30.612 8.845 39.172 1.00 74.12 92 ALA A CA 1
ATOM 691 C C . ALA A 1 92 ? -30.580 9.756 40.415 1.00 74.12 92 ALA A C 1
ATOM 693 O O . ALA A 1 92 ? -31.441 9.651 41.289 1.00 74.12 92 ALA A O 1
ATOM 694 N N . ARG A 1 93 ? -29.621 10.690 40.493 1.00 71.06 93 ARG A N 1
ATOM 695 C CA . ARG A 1 93 ? -29.549 11.679 41.582 1.00 71.06 93 ARG A CA 1
ATOM 696 C C . ARG A 1 93 ? -30.681 12.703 41.524 1.00 71.06 93 ARG A C 1
ATOM 698 O O . ARG A 1 93 ? -31.194 13.071 42.575 1.00 71.06 93 ARG A O 1
ATOM 705 N N . GLN A 1 94 ? -31.068 13.146 40.327 1.00 67.94 94 GLN A N 1
ATOM 706 C CA . GLN A 1 94 ? -32.202 14.056 40.142 1.00 67.94 94 GLN A CA 1
ATOM 707 C C . GLN A 1 94 ? -33.540 13.368 40.438 1.00 67.94 94 GLN A C 1
ATOM 709 O O . GLN A 1 94 ? -34.396 13.965 41.084 1.00 67.94 94 GLN A O 1
ATOM 714 N N . ALA A 1 95 ? -33.700 12.096 40.061 1.00 65.44 95 ALA A N 1
ATOM 715 C CA . ALA A 1 95 ? -34.881 11.310 40.419 1.00 65.44 95 ALA A CA 1
ATOM 716 C C . ALA A 1 95 ? -35.025 11.126 41.944 1.00 65.44 95 ALA A C 1
ATOM 718 O O . ALA A 1 95 ? -36.137 11.145 42.463 1.00 65.44 95 ALA A O 1
ATOM 719 N N . ALA A 1 96 ? -33.910 11.019 42.675 1.00 63.06 96 ALA A N 1
ATOM 720 C CA . ALA A 1 96 ? -33.902 10.906 44.135 1.00 63.06 96 ALA A CA 1
ATOM 721 C C . ALA A 1 96 ? -34.132 12.239 44.886 1.00 63.06 96 ALA A C 1
ATOM 723 O O . ALA A 1 96 ? -34.326 12.217 46.098 1.00 63.06 96 ALA A O 1
ATOM 724 N N . GLN A 1 97 ? -34.095 13.390 44.202 1.00 57.91 97 GLN A N 1
ATOM 725 C CA . GLN A 1 97 ? -34.283 14.725 44.798 1.00 57.91 97 GLN A CA 1
ATOM 726 C C . GLN A 1 97 ? -35.656 15.348 44.501 1.00 57.91 97 GLN A C 1
ATOM 728 O O . GLN A 1 97 ? -35.871 16.514 44.829 1.00 57.91 97 GLN A O 1
ATOM 733 N N . GLN A 1 98 ? -36.599 14.602 43.916 1.00 50.69 98 GLN A N 1
ATOM 734 C CA . GLN A 1 98 ? -37.960 15.107 43.726 1.00 50.69 98 GLN A CA 1
ATOM 735 C C . GLN A 1 98 ? -38.634 15.369 45.090 1.00 50.69 98 GLN A C 1
ATOM 737 O O . GLN A 1 98 ? -38.725 14.450 45.912 1.00 50.69 98 GLN A O 1
ATOM 742 N N . PRO A 1 99 ? -39.085 16.609 45.362 1.00 49.62 99 PRO A N 1
ATOM 743 C CA . PRO A 1 99 ? -39.686 16.975 46.632 1.00 49.62 99 PRO A CA 1
ATOM 744 C C . PRO A 1 99 ? -41.092 16.388 46.776 1.00 49.62 99 PRO A C 1
ATOM 746 O O . PRO A 1 99 ? -41.932 16.449 45.880 1.00 49.62 99 PRO A O 1
ATOM 749 N N . VAL A 1 100 ? -41.345 15.875 47.976 1.00 50.59 100 VAL A N 1
ATOM 750 C CA . VAL A 1 100 ? -42.664 15.653 48.567 1.00 50.59 100 VAL A CA 1
ATOM 751 C C . VAL A 1 100 ? -43.486 16.940 48.430 1.00 50.59 100 VAL A C 1
ATOM 753 O O . VAL A 1 100 ? -43.136 17.897 49.100 1.00 50.59 100 VAL A O 1
ATOM 756 N N . VAL A 1 101 ? -44.526 16.984 47.586 1.00 44.44 101 VAL A N 1
ATOM 757 C CA . VAL A 1 101 ? -45.834 17.654 47.807 1.00 44.44 101 VAL A CA 1
ATOM 758 C C . VAL A 1 101 ? -46.762 17.298 46.637 1.00 44.44 101 VAL A C 1
ATOM 760 O O . VAL A 1 101 ? -46.568 17.753 45.517 1.00 44.44 101 VAL A O 1
ATOM 763 N N . THR A 1 102 ? -47.816 16.536 46.916 1.00 32.97 102 THR A N 1
ATOM 764 C CA . THR A 1 102 ? -49.206 16.855 46.531 1.00 32.97 102 THR A CA 1
ATOM 765 C C . THR A 1 102 ? -50.122 15.934 47.335 1.00 32.97 102 THR A C 1
ATOM 767 O O . THR A 1 102 ? -50.291 14.758 47.033 1.00 32.97 102 THR A O 1
ATOM 770 N N . ALA A 1 103 ? -50.664 16.473 48.427 1.00 43.81 103 ALA A N 1
ATOM 771 C CA . ALA A 1 103 ? -51.807 15.898 49.121 1.00 43.81 103 ALA A CA 1
ATOM 772 C C . ALA A 1 103 ? -53.083 16.216 48.326 1.00 43.81 103 ALA A C 1
ATOM 774 O O . ALA A 1 103 ? -53.267 17.365 47.924 1.00 43.81 103 ALA A O 1
ATOM 775 N N . GLY A 1 104 ? -53.974 15.234 48.156 1.00 34.47 104 GLY A N 1
ATOM 776 C CA . GLY A 1 104 ? -55.350 15.488 47.728 1.00 34.47 104 GLY A CA 1
ATOM 777 C C . GLY A 1 104 ? -56.101 14.292 47.134 1.00 34.47 104 GLY A C 1
ATOM 778 O O . GLY A 1 104 ? -55.998 14.055 45.940 1.00 34.47 104 GLY A O 1
ATOM 779 N N . VAL A 1 105 ? -56.965 13.689 47.966 1.00 31.16 105 VAL A N 1
ATOM 780 C CA . VAL A 1 105 ? -58.242 13.017 47.619 1.00 31.16 105 VAL A CA 1
ATOM 781 C C . VAL A 1 105 ? -58.189 11.534 47.180 1.00 31.16 105 VAL A C 1
ATOM 783 O O . VAL A 1 105 ? -58.053 11.204 46.008 1.00 31.16 105 VAL A O 1
ATOM 786 N N . GLU A 1 106 ? -58.425 10.636 48.148 1.00 37.41 106 GLU A N 1
ATOM 787 C CA . GLU A 1 106 ? -59.258 9.420 47.983 1.00 37.41 106 GLU A CA 1
ATOM 788 C C . GLU A 1 106 ? -60.747 9.823 47.805 1.00 37.41 106 GLU A C 1
ATOM 790 O O . GLU A 1 106 ? -61.084 10.915 48.274 1.00 37.41 106 GLU A O 1
ATOM 795 N N . PRO A 1 107 ? -61.676 8.999 47.246 1.00 58.84 107 PRO A N 1
ATOM 796 C CA . PRO A 1 107 ? -61.651 7.521 47.200 1.00 58.84 107 PRO A CA 1
ATOM 797 C C . PRO A 1 107 ? -62.143 6.854 45.881 1.00 58.84 107 PRO A C 1
ATOM 799 O O . PRO A 1 107 ? -62.770 7.497 45.045 1.00 58.84 107 PRO A O 1
ATOM 802 N N . VAL A 1 108 ? -61.910 5.533 45.739 1.00 30.20 108 VAL A N 1
ATOM 803 C CA . VAL A 1 108 ? -62.868 4.445 45.363 1.00 30.20 108 VAL A CA 1
ATOM 804 C C . VAL A 1 108 ? -62.124 3.193 44.814 1.00 30.20 108 VAL A C 1
ATOM 806 O O . VAL A 1 108 ? -61.191 3.290 44.027 1.00 30.20 108 VAL A O 1
ATOM 809 N N . GLN A 1 109 ? -62.555 2.022 45.307 1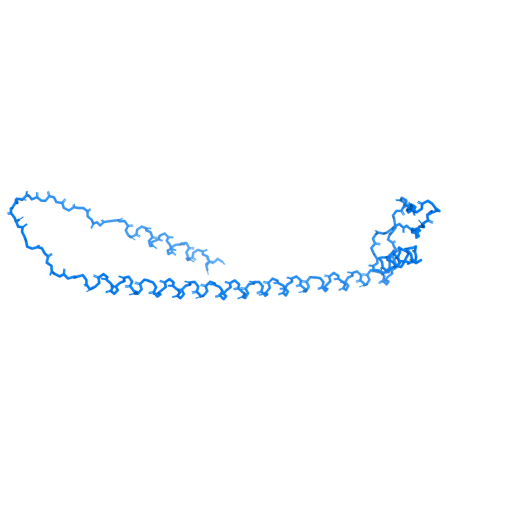.00 41.94 109 GLN A N 1
ATOM 810 C CA . GLN A 1 109 ? -62.074 0.619 45.198 1.00 41.94 109 GLN A CA 1
ATOM 811 C C . GLN A 1 109 ? -62.214 -0.034 43.779 1.00 41.94 109 GLN A C 1
ATOM 813 O O . GLN A 1 109 ? -62.814 0.601 42.917 1.00 41.94 109 GLN A O 1
ATOM 818 N N . PRO A 1 110 ? -61.956 -1.357 43.548 1.00 51.44 110 PRO A N 1
ATOM 819 C CA . PRO A 1 110 ? -60.744 -2.193 43.732 1.00 51.44 110 PRO A CA 1
ATOM 820 C C . PRO A 1 110 ? -60.350 -3.092 42.499 1.00 51.44 110 PRO A C 1
ATOM 822 O O . PRO A 1 110 ? -61.223 -3.559 41.781 1.00 51.44 110 PRO A O 1
ATOM 825 N N . ALA A 1 111 ? -59.047 -3.435 42.379 1.00 42.41 111 ALA A N 1
ATOM 826 C CA . ALA A 1 111 ? -58.401 -4.670 41.827 1.00 42.41 111 ALA A CA 1
ATOM 827 C C . ALA A 1 111 ? -58.621 -5.161 40.350 1.00 42.41 111 ALA A C 1
ATOM 829 O O . ALA A 1 111 ? -59.648 -4.851 39.756 1.00 42.41 111 ALA A O 1
ATOM 830 N N . PRO A 1 112 ? -57.740 -6.023 39.757 1.00 49.22 112 PRO A N 1
ATOM 831 C CA . PRO A 1 112 ? -56.411 -6.491 40.184 1.00 49.22 112 PRO A CA 1
ATOM 832 C C . PRO A 1 112 ? -55.256 -6.297 39.158 1.00 49.22 112 PRO A C 1
ATOM 834 O O . PRO A 1 112 ? -55.432 -6.115 37.959 1.00 49.22 112 PRO A O 1
ATOM 837 N N . GLU A 1 113 ? -54.056 -6.369 39.728 1.00 48.22 113 GLU A N 1
ATOM 838 C CA . GLU A 1 113 ? -52.724 -6.742 39.226 1.00 48.22 113 GLU A CA 1
ATOM 839 C C . GLU A 1 113 ? -52.575 -7.328 37.805 1.00 48.22 113 GLU A C 1
ATOM 841 O O . GLU A 1 113 ? -53.118 -8.387 37.498 1.00 48.22 113 GLU A O 1
ATOM 846 N N . GLN A 1 114 ? -51.651 -6.757 37.014 1.00 38.84 114 GLN A N 1
ATOM 847 C CA . GLN A 1 114 ? -50.787 -7.554 36.130 1.00 38.84 114 GLN A CA 1
ATOM 848 C C . GLN A 1 114 ? -49.482 -6.814 35.793 1.00 38.84 114 GLN A C 1
ATOM 850 O O . GLN A 1 114 ? -49.370 -6.091 34.807 1.00 38.84 114 GLN A O 1
ATOM 855 N N . ALA A 1 115 ? -48.471 -7.000 36.641 1.00 46.59 115 ALA A N 1
ATOM 856 C CA . ALA A 1 115 ? -47.100 -6.576 36.386 1.00 46.59 115 ALA A CA 1
ATOM 857 C C . ALA A 1 115 ? -46.136 -7.657 36.891 1.00 46.59 115 ALA A C 1
ATOM 859 O O . ALA A 1 115 ? -45.661 -7.577 38.015 1.00 46.59 115 ALA A O 1
ATOM 860 N N . ALA A 1 116 ? -45.888 -8.681 36.073 1.00 48.59 116 ALA A N 1
ATOM 861 C CA . ALA A 1 116 ? -44.715 -9.560 36.148 1.00 48.59 116 ALA A CA 1
ATOM 862 C C . ALA A 1 116 ? -44.806 -10.602 35.024 1.00 48.59 116 ALA A C 1
ATOM 864 O O . ALA A 1 116 ? -45.548 -11.556 35.187 1.00 48.59 116 ALA A O 1
ATOM 865 N N . ASP A 1 117 ? -44.111 -10.396 33.894 1.00 46.47 117 ASP A N 1
ATOM 866 C CA . ASP A 1 117 ? -43.500 -11.493 33.093 1.00 46.47 117 ASP A CA 1
ATOM 867 C C . ASP A 1 117 ? -42.680 -11.036 31.857 1.00 46.47 117 ASP A C 1
ATOM 869 O O . ASP A 1 117 ? -42.373 -11.820 30.963 1.00 46.47 117 ASP A O 1
ATOM 873 N N . ALA A 1 118 ? -42.280 -9.763 31.750 1.00 52.38 118 ALA A N 1
ATOM 874 C CA . ALA A 1 118 ? -41.474 -9.315 30.602 1.00 52.38 118 ALA A CA 1
ATOM 875 C C . ALA A 1 118 ? -39.951 -9.502 30.790 1.00 52.38 118 ALA A C 1
ATOM 877 O O . ALA A 1 118 ? -39.207 -9.504 29.809 1.00 52.38 118 ALA A O 1
ATOM 878 N N . ASP A 1 119 ? -39.475 -9.676 32.027 1.00 52.78 119 ASP A N 1
ATOM 879 C CA . ASP A 1 119 ? -38.043 -9.548 32.350 1.00 52.78 119 ASP A CA 1
ATOM 880 C C . ASP A 1 119 ? -37.271 -10.886 32.337 1.00 52.78 119 ASP A C 1
ATOM 882 O O . ASP A 1 119 ? -36.087 -10.944 32.009 1.00 52.78 119 ASP A O 1
ATOM 886 N N . GLN A 1 120 ? -37.932 -12.022 32.602 1.00 52.41 120 GLN A N 1
ATOM 887 C CA . GLN A 1 120 ? -37.242 -13.325 32.580 1.00 52.41 120 GLN A CA 1
ATOM 888 C C . GLN A 1 120 ? -36.894 -13.801 31.159 1.00 52.41 120 GLN A C 1
ATOM 890 O O . GLN A 1 120 ? -35.880 -14.481 30.949 1.00 52.41 120 GLN A O 1
ATOM 895 N N . GLY A 1 121 ? -37.709 -13.433 30.165 1.00 66.12 121 GLY A N 1
ATOM 896 C CA . GLY A 1 121 ? -37.543 -13.880 28.781 1.00 66.12 121 GLY A CA 1
ATOM 897 C C . GLY A 1 121 ? -36.346 -13.246 28.070 1.00 66.12 121 GLY A C 1
ATOM 898 O O . GLY A 1 121 ? -35.639 -13.920 27.315 1.00 66.12 121 GLY A O 1
ATOM 899 N N . THR A 1 122 ? -36.076 -11.966 28.321 1.00 73.94 122 THR A N 1
ATOM 900 C CA . THR A 1 122 ? -34.986 -11.213 27.680 1.00 73.94 122 THR A CA 1
ATOM 901 C C . THR A 1 122 ? -33.627 -11.619 28.244 1.00 73.94 122 THR A C 1
ATOM 903 O O . THR A 1 122 ? -32.698 -11.890 27.476 1.00 73.94 122 THR A O 1
ATOM 906 N N . VAL A 1 123 ? -33.530 -11.785 29.567 1.00 75.38 123 VAL A N 1
ATOM 907 C CA . VAL A 1 123 ? -32.300 -12.203 30.257 1.00 75.38 123 VAL A CA 1
ATOM 908 C C . VAL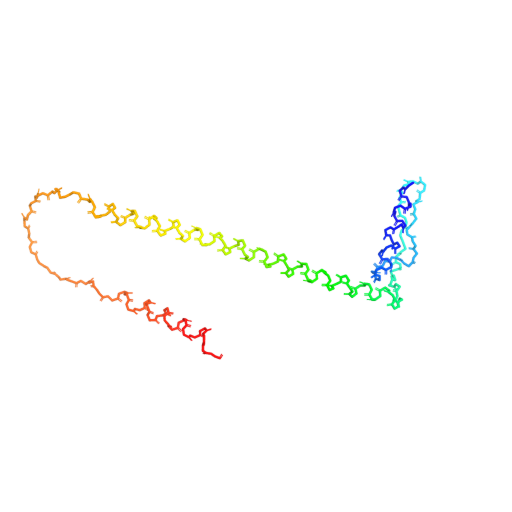 A 1 123 ? -31.916 -13.640 29.891 1.00 75.38 123 VAL A C 1
ATOM 910 O O . VAL A 1 123 ? -30.749 -13.910 29.591 1.00 75.38 123 VAL A O 1
ATOM 913 N N . SER A 1 124 ? -32.885 -14.559 29.800 1.00 75.19 124 SER A N 1
ATOM 914 C CA . SER A 1 124 ? -32.622 -15.931 29.332 1.00 75.19 124 SER A CA 1
ATOM 915 C C . SER A 1 124 ? -32.138 -15.978 27.880 1.00 75.19 124 SER A C 1
ATOM 917 O O . SER A 1 124 ? -31.239 -16.756 27.543 1.00 75.19 124 SER A O 1
ATOM 919 N N . LYS A 1 125 ? -32.681 -15.118 27.010 1.00 76.88 125 LYS A N 1
ATOM 920 C CA . LYS A 1 125 ? -32.283 -15.046 25.596 1.00 76.88 125 LYS A CA 1
ATOM 921 C C . LYS A 1 125 ? -30.882 -14.465 25.431 1.00 76.88 125 LYS A C 1
ATOM 923 O O . LYS A 1 125 ? -30.107 -14.968 24.617 1.00 76.88 125 LYS A O 1
ATOM 928 N N . LEU A 1 126 ? -30.533 -13.468 26.242 1.00 79.44 126 LEU A N 1
ATOM 929 C CA . LEU A 1 126 ? -29.207 -12.859 26.251 1.00 79.44 126 LEU A CA 1
ATOM 930 C C . LEU A 1 126 ? -28.144 -13.835 26.780 1.00 79.44 126 LEU A C 1
ATOM 932 O O . LEU A 1 126 ? -27.101 -14.009 26.150 1.00 79.44 126 LEU A O 1
ATOM 936 N N . LYS A 1 127 ? -28.446 -14.558 27.868 1.00 79.50 127 LYS A N 1
ATOM 937 C CA . LYS A 1 127 ? -27.540 -15.558 28.455 1.00 79.50 127 LYS A CA 1
ATOM 938 C C . LYS A 1 127 ? -27.266 -16.725 27.503 1.00 79.50 127 LYS A C 1
ATOM 940 O O . LYS A 1 127 ? -26.121 -17.153 27.373 1.00 79.50 127 LYS A O 1
ATOM 945 N N . LYS A 1 128 ? -28.285 -17.199 26.776 1.00 82.25 128 LYS A N 1
ATOM 946 C CA . LYS A 1 128 ? -28.132 -18.275 25.782 1.00 82.25 128 LYS A CA 1
ATOM 947 C C . LYS A 1 128 ? -27.303 -17.843 24.567 1.00 82.25 128 LYS A C 1
ATOM 949 O O . LYS A 1 128 ? -26.542 -18.644 24.034 1.00 82.25 128 LYS A O 1
ATOM 954 N N . LYS A 1 129 ? -27.410 -16.574 24.163 1.00 80.25 129 LYS A N 1
ATOM 955 C CA . LYS A 1 129 ? -26.661 -16.011 23.030 1.00 80.25 129 LYS A CA 1
ATOM 956 C C . LYS A 1 129 ? -25.179 -15.792 23.359 1.00 80.25 129 LYS A C 1
ATOM 958 O O . LYS A 1 129 ? -24.333 -16.059 22.517 1.00 80.25 129 LYS A O 1
ATOM 963 N N . LEU A 1 130 ? -24.868 -15.386 24.591 1.00 80.06 130 LEU A N 1
ATOM 964 C CA . LEU A 1 130 ? -23.490 -15.257 25.081 1.00 80.06 130 LEU A CA 1
ATOM 965 C C . LEU A 1 130 ? -22.808 -16.616 25.283 1.00 80.06 130 LEU A C 1
ATOM 967 O O . LEU A 1 130 ? -21.656 -16.780 24.893 1.00 80.06 130 LEU A O 1
ATOM 971 N N . LEU A 1 131 ? -23.518 -17.607 25.831 1.00 84.38 131 LEU A N 1
ATOM 972 C CA . LEU A 1 131 ? -22.946 -18.936 26.062 1.00 84.38 131 LEU A CA 1
ATOM 973 C C . LEU A 1 131 ? -22.636 -19.681 24.750 1.00 84.38 131 LEU A C 1
ATOM 975 O O . LEU A 1 131 ? -21.630 -20.377 24.669 1.00 84.38 131 LEU A O 1
ATOM 979 N N . GLY A 1 132 ? -23.444 -19.481 23.703 1.00 81.38 132 GLY A N 1
ATOM 980 C CA . GLY A 1 132 ? -23.203 -20.067 22.379 1.00 81.38 132 GLY A CA 1
ATOM 981 C C . GLY A 1 132 ? -22.054 -19.433 21.582 1.00 81.38 132 GLY A C 1
ATOM 982 O O . GLY A 1 132 ? -21.667 -19.983 20.559 1.00 81.38 132 GLY A O 1
ATOM 983 N N . MET A 1 133 ? -21.506 -18.294 22.024 1.00 74.62 133 MET A N 1
ATOM 984 C CA . MET A 1 133 ? -20.389 -17.611 21.349 1.00 74.62 133 MET A CA 1
ATOM 985 C C . MET A 1 133 ? -19.012 -17.933 21.948 1.00 74.62 133 MET A C 1
ATOM 987 O O . MET A 1 133 ? -18.004 -17.549 21.363 1.00 74.62 133 MET A O 1
ATOM 991 N N . PHE A 1 134 ? -18.958 -18.625 23.090 1.00 73.94 134 PHE A N 1
ATOM 992 C CA . PHE A 1 134 ? -17.709 -18.954 23.794 1.00 73.94 134 PHE A CA 1
ATOM 993 C C . PHE A 1 134 ? -17.510 -20.455 24.052 1.00 73.94 134 PHE A C 1
ATOM 995 O O . PHE A 1 134 ? -16.514 -20.838 24.659 1.00 73.94 134 PHE A O 1
ATOM 1002 N N . GLY A 1 135 ? -18.435 -21.306 23.604 1.00 68.38 135 GLY A N 1
ATOM 1003 C CA . GLY A 1 135 ? -18.350 -22.757 23.761 1.00 68.38 135 GLY A CA 1
ATOM 1004 C C . GLY A 1 135 ? -18.734 -23.476 22.475 1.00 68.38 135 GLY A C 1
ATOM 1005 O O . GLY A 1 135 ? -19.901 -23.818 22.290 1.00 68.38 135 GLY A O 1
ATOM 1006 N N . GLY A 1 136 ? -17.740 -23.679 21.614 1.00 51.88 136 GLY A N 1
ATOM 1007 C CA . GLY A 1 136 ? -17.760 -24.491 20.400 1.00 51.88 136 GLY A CA 1
ATOM 1008 C C . GLY A 1 136 ? -16.331 -24.818 20.008 1.00 51.88 136 GLY A C 1
ATOM 1009 O O . GLY A 1 136 ? -15.537 -23.854 19.936 1.00 51.88 136 GLY A O 1
#

Sequence (136 aa):
VKEASIVSDWSKRRARGERVPIEPPSMNSDGSVTETTRMGRIDSPAGRKMAAIDAEKEAKRKAEEQRLAAIEAAKAAKEQAKAQALAEKEAARQAAQQPVVTAGVEPVQPAPEQAADADQGTVSKLKKKLLGMFGG

Foldseek 3Di:
DVQVVQQVVQVVCLQLQHFAAPDGWGADPVRDIDGHPDTDGPPDPRNVVNVVVVVVVVVVVVVVVVVVVVVVVVVVVVVVVVVVVVVVVVVVVVVVPDDDDDDDDDDDDDDDDDDDDPPPVVVVVVVVVVVVVPDD